Protein AF-A0A9P5NQU0-F1 (afdb_monomer_lite)

pLDDT: mean 80.94, std 11.27, range [48.06, 94.69]

Secondary structure (DSSP, 8-state):
----TTTSPPPPS---TTT-GGGTGGG-----------------PPP----HHHHHHHHHHHHHHHHHHHHHS-HHHHHHHGGGGTS-HHHHHHHHHHHHTT--SSHHHHHHHHT--HHHHHHHHHHHHHHH-

Sequence (133 aa):
PTGCSRCIPRVSPVCCDLCHPEFFDKYQVTPSTITGGTVLKKLNIKPFDMDTTHIGLKKALHAWCHDQAVLKYTQSIVRIYGGKLVLPDEIVDHLISCTHAHKLDTVLHLLKEMDLSADWVNELGESVLAVIH

Structure (mmCIF, N/CA/C/O backbone):
data_AF-A0A9P5NQU0-F1
#
_entry.id   AF-A0A9P5NQU0-F1
#
loop_
_atom_site.group_PDB
_atom_site.id
_atom_site.type_symbol
_atom_site.label_atom_id
_atom_site.label_alt_id
_atom_site.label_comp_id
_atom_site.label_asym_id
_atom_site.label_entity_id
_atom_site.label_seq_id
_atom_site.pdbx_PDB_ins_code
_atom_site.Cartn_x
_atom_site.Cartn_y
_atom_site.Cartn_z
_atom_site.occupancy
_atom_site.B_iso_or_equiv
_atom_site.auth_seq_id
_atom_site.auth_comp_id
_atom_site.auth_asym_id
_atom_site.auth_atom_id
_atom_site.pdbx_PDB_model_num
ATOM 1 N N . PRO A 1 1 ? -40.692 17.996 21.614 1.00 55.31 1 PRO A N 1
ATOM 2 C CA . PRO A 1 1 ? -41.005 16.715 20.939 1.00 55.31 1 PRO A CA 1
ATOM 3 C C . PRO A 1 1 ? -39.926 15.659 21.225 1.00 55.31 1 PRO A C 1
ATOM 5 O O . PRO A 1 1 ? -38.797 15.779 20.761 1.00 55.31 1 PRO A O 1
ATOM 8 N N . THR A 1 2 ? -40.262 14.663 22.040 1.00 65.50 2 THR A N 1
ATOM 9 C CA . THR A 1 2 ? -39.378 13.549 22.405 1.00 65.50 2 THR A CA 1
ATOM 10 C C . THR A 1 2 ? -39.344 12.564 21.232 1.00 65.50 2 THR A C 1
ATOM 12 O O . THR A 1 2 ? -40.337 11.895 20.957 1.00 65.50 2 THR A O 1
ATOM 15 N N . GLY A 1 3 ? -38.257 12.561 20.455 1.00 77.94 3 GLY A N 1
ATOM 16 C CA . GLY A 1 3 ? -38.117 11.711 19.265 1.00 77.94 3 GLY A CA 1
ATOM 17 C C . GLY A 1 3 ? -38.162 10.210 19.589 1.00 77.94 3 GLY A C 1
ATOM 18 O O . GLY A 1 3 ? -37.937 9.807 20.728 1.00 77.94 3 GLY A O 1
ATOM 19 N N . CYS A 1 4 ? -38.442 9.365 18.589 1.00 88.38 4 CYS A N 1
ATOM 20 C CA . CYS A 1 4 ? -38.379 7.906 18.748 1.00 88.38 4 CYS A CA 1
ATOM 21 C C . CYS A 1 4 ? -36.931 7.422 18.958 1.00 88.38 4 CYS A C 1
ATOM 23 O O . CYS A 1 4 ? -35.983 8.184 18.776 1.00 88.38 4 CYS A O 1
ATOM 25 N N . SER A 1 5 ? -36.730 6.134 19.250 1.00 82.38 5 SER A N 1
ATOM 26 C CA . SER A 1 5 ? -35.396 5.538 19.461 1.00 82.38 5 SER A CA 1
ATOM 27 C C . SER A 1 5 ? -34.391 5.772 18.319 1.00 82.38 5 SER A C 1
ATOM 29 O O . SER A 1 5 ? -33.183 5.714 18.548 1.00 82.38 5 SER A O 1
ATOM 31 N N . ARG A 1 6 ? -34.865 6.061 17.097 1.00 80.75 6 ARG A N 1
ATOM 32 C CA . ARG A 1 6 ? -34.019 6.416 15.942 1.00 80.75 6 ARG A CA 1
ATOM 33 C C . ARG A 1 6 ? -33.714 7.911 15.839 1.00 80.75 6 ARG A C 1
ATOM 35 O O . ARG A 1 6 ? -32.665 8.260 15.317 1.00 80.75 6 ARG A O 1
ATOM 42 N N . CYS A 1 7 ? -34.616 8.771 16.306 1.00 86.88 7 CYS A N 1
ATOM 43 C CA . CYS A 1 7 ? -34.563 10.218 16.074 1.00 86.88 7 CYS A CA 1
ATOM 44 C C . CYS A 1 7 ? -34.304 11.029 17.351 1.00 86.88 7 CYS A C 1
ATOM 46 O O . CYS A 1 7 ? -34.248 12.255 17.289 1.00 86.88 7 CYS A O 1
ATOM 48 N N . ILE A 1 8 ? -34.194 10.376 18.511 1.00 89.06 8 ILE A N 1
ATOM 49 C CA . ILE A 1 8 ? -33.866 11.054 19.761 1.00 89.06 8 ILE A CA 1
ATOM 50 C C . ILE A 1 8 ? -32.396 11.503 19.727 1.00 89.06 8 ILE A C 1
ATOM 52 O O . ILE A 1 8 ? -31.520 10.687 19.416 1.00 89.06 8 ILE A O 1
ATOM 56 N N . PRO A 1 9 ? -32.098 12.783 20.020 1.00 83.75 9 PRO A N 1
ATOM 57 C CA . PRO A 1 9 ? -30.724 13.245 20.128 1.00 83.75 9 PRO A CA 1
ATOM 58 C C . PRO A 1 9 ? -29.990 12.416 21.178 1.00 83.75 9 PRO A C 1
ATOM 60 O O . PRO A 1 9 ? -30.413 12.338 22.333 1.00 83.75 9 PRO A O 1
ATOM 63 N N . ARG A 1 10 ? -28.900 11.767 20.770 1.00 83.88 10 ARG A N 1
ATOM 64 C CA . ARG A 1 10 ? -28.032 11.065 21.711 1.00 83.88 10 ARG A CA 1
ATOM 65 C C . ARG A 1 10 ? -27.164 12.104 22.395 1.00 83.88 10 ARG A C 1
ATOM 67 O O . ARG A 1 10 ? -26.483 12.876 21.725 1.00 83.88 10 ARG A O 1
ATOM 74 N N . VAL A 1 11 ? -27.199 12.119 23.720 1.00 81.81 11 VAL A N 1
ATOM 75 C CA . VAL A 1 11 ? -26.262 12.921 24.503 1.00 81.81 11 VAL A CA 1
ATOM 76 C C . VAL A 1 11 ? -24.875 12.328 24.293 1.00 81.81 11 VAL A C 1
ATOM 78 O O . VAL A 1 11 ? -24.680 11.128 24.498 1.00 81.81 11 VAL A O 1
ATOM 81 N N . SER A 1 12 ? -23.935 13.148 23.826 1.00 81.56 12 SER A N 1
ATOM 82 C CA . SER A 1 12 ? -22.540 12.729 23.750 1.00 81.56 12 SER A CA 1
ATOM 83 C C . SER A 1 12 ? -22.048 12.438 25.171 1.00 81.56 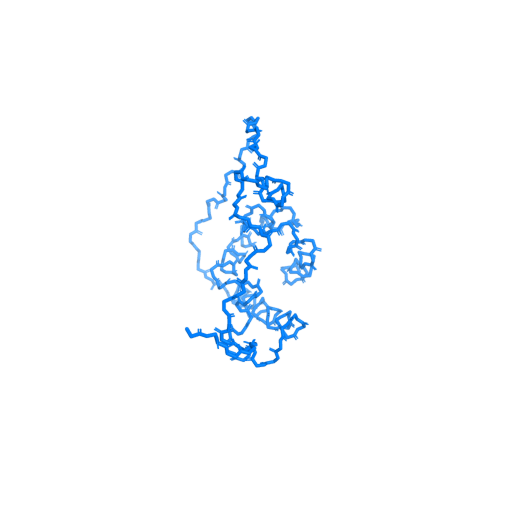12 SER A C 1
ATOM 85 O O . SER A 1 12 ? -22.260 13.274 26.051 1.00 81.56 12 SER A O 1
ATOM 87 N N . PRO A 1 13 ? -21.389 11.294 25.418 1.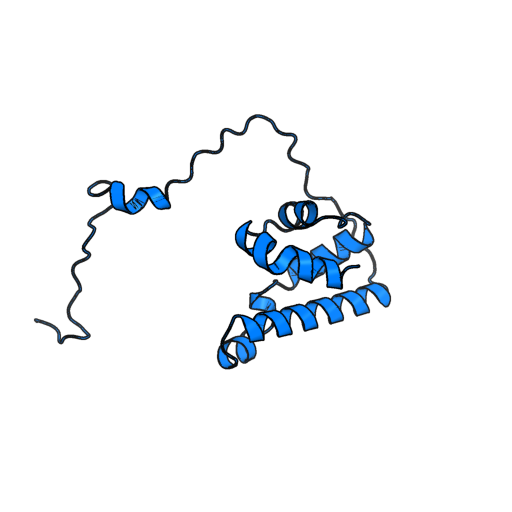00 83.38 13 PRO A N 1
ATOM 88 C CA . PRO A 1 13 ? -20.772 11.023 26.713 1.00 83.38 13 PRO A CA 1
ATOM 89 C C . PRO A 1 13 ? -19.568 11.938 26.989 1.00 83.38 13 PRO A C 1
ATOM 91 O O . PRO A 1 13 ? -19.087 11.978 28.114 1.00 83.38 13 PRO A O 1
ATOM 94 N N . VAL A 1 14 ? -19.084 12.664 25.974 1.00 87.88 14 VAL A N 1
ATOM 95 C CA . VAL A 1 14 ? -17.920 13.553 26.042 1.00 87.88 14 VAL A CA 1
ATOM 96 C C . VAL A 1 14 ? -18.321 14.947 25.557 1.00 87.88 14 VAL A C 1
ATOM 98 O O . VAL A 1 14 ? -18.891 15.088 24.474 1.00 87.88 14 VAL A O 1
ATOM 101 N N . CYS A 1 15 ? -18.036 15.974 26.360 1.00 85.44 15 CYS A N 1
ATOM 102 C CA . CYS A 1 15 ? -18.365 17.369 26.052 1.00 85.44 15 CYS A CA 1
ATOM 103 C C . CYS A 1 15 ? -17.404 17.980 25.014 1.00 85.44 15 CYS A C 1
ATOM 105 O O . CYS A 1 15 ? -17.818 18.3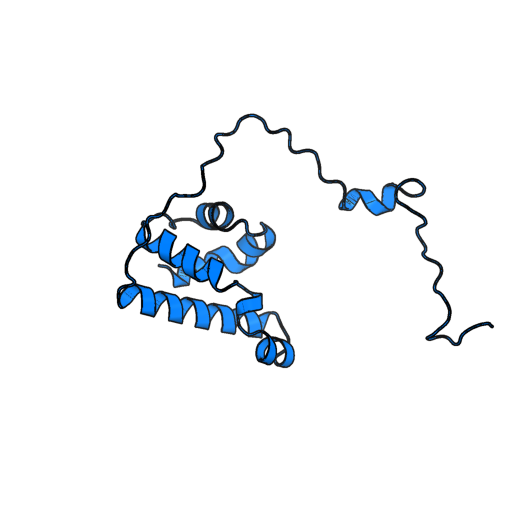07 23.905 1.00 85.44 15 CYS A O 1
ATOM 107 N N . CYS A 1 16 ? -16.123 18.104 25.362 1.00 87.00 16 CYS A N 1
ATOM 108 C CA . CYS A 1 16 ? -15.037 18.563 24.495 1.00 87.00 16 CYS A CA 1
ATOM 109 C C . CYS A 1 16 ? -13.684 18.149 25.093 1.00 87.00 16 CYS A C 1
ATOM 111 O O . CYS A 1 16 ? -13.621 17.646 26.216 1.00 87.00 16 CYS A O 1
ATOM 113 N N . ASP A 1 17 ? -12.614 18.389 24.346 1.00 85.38 17 ASP A N 1
ATOM 114 C CA . ASP A 1 17 ? -11.220 18.179 24.749 1.00 85.38 17 ASP A CA 1
ATOM 115 C C . ASP A 1 17 ? -10.786 19.045 25.940 1.00 85.38 17 ASP A C 1
ATOM 117 O O . ASP A 1 17 ? -9.934 18.632 26.717 1.00 85.38 17 ASP A O 1
ATOM 121 N N . LEU A 1 18 ? -11.414 20.206 26.140 1.00 87.69 18 LEU A N 1
ATOM 122 C CA . LEU A 1 18 ? -11.150 21.061 27.299 1.00 87.69 18 LEU A CA 1
ATOM 123 C C . LEU A 1 18 ? -11.726 20.490 28.605 1.00 87.69 18 LEU A C 1
ATOM 125 O O . LEU A 1 18 ? -11.117 20.624 29.663 1.00 87.69 18 LEU A O 1
ATOM 129 N N . CYS A 1 19 ? -12.914 19.882 28.546 1.00 86.81 19 CYS A N 1
ATOM 130 C CA . CYS A 1 19 ? -13.590 19.337 29.727 1.00 86.81 19 CYS A CA 1
ATOM 131 C C . CYS A 1 19 ? -13.167 17.900 30.049 1.00 86.81 19 CYS A C 1
ATOM 133 O O . CYS A 1 19 ? -13.259 17.494 31.204 1.00 86.81 19 CYS A O 1
ATOM 135 N N . HIS A 1 20 ? -12.754 17.144 29.031 1.00 88.94 20 HIS A N 1
ATOM 136 C CA . HIS A 1 20 ? -12.456 15.715 29.107 1.00 88.94 20 HIS A CA 1
ATOM 137 C C . HIS A 1 20 ? -11.198 15.360 28.296 1.00 88.94 20 HIS A C 1
ATOM 139 O O . HIS A 1 20 ? -11.283 14.563 27.354 1.00 88.94 20 HIS A O 1
ATOM 145 N N . PRO A 1 21 ? -10.038 15.970 28.605 1.00 86.62 21 PRO A N 1
ATOM 146 C CA . PRO A 1 21 ? -8.808 15.791 27.832 1.00 86.62 21 PRO A CA 1
ATOM 147 C C . PRO A 1 21 ? -8.374 14.322 27.714 1.00 86.62 21 PRO A C 1
ATOM 149 O O . PRO A 1 21 ? -7.878 13.914 26.665 1.00 86.62 21 PRO A O 1
ATOM 152 N N . GLU A 1 22 ? -8.663 13.495 28.720 1.00 87.38 22 GLU A N 1
ATOM 153 C CA . GLU A 1 22 ? -8.322 12.069 28.769 1.00 87.38 22 GLU A CA 1
ATOM 154 C C . GLU A 1 22 ? -8.925 11.247 27.614 1.00 87.38 22 GLU A C 1
ATOM 156 O O . GLU A 1 22 ? -8.367 10.234 27.192 1.00 87.38 22 GLU A O 1
ATOM 161 N N . PHE A 1 23 ? -10.053 11.685 27.045 1.00 86.31 23 PHE A N 1
ATOM 162 C CA . PHE A 1 23 ? -10.677 11.006 25.904 1.00 86.31 23 PHE A CA 1
ATOM 163 C C . PHE A 1 23 ? -10.014 11.352 24.561 1.00 86.31 23 PHE A C 1
ATOM 165 O O . PHE A 1 23 ? -10.291 10.691 23.551 1.00 86.31 23 PHE A O 1
ATOM 172 N N . PHE A 1 24 ? -9.141 12.366 24.540 1.00 85.75 24 PHE A N 1
ATOM 173 C CA . PHE A 1 24 ? -8.498 12.895 23.338 1.00 85.75 24 PHE A CA 1
ATOM 174 C C . PHE A 1 24 ? -6.987 12.647 23.280 1.00 85.75 24 PHE A C 1
ATOM 176 O O . PHE A 1 24 ? -6.386 12.932 22.247 1.00 85.75 24 PHE A O 1
ATOM 183 N N . ASP A 1 25 ? -6.385 12.040 24.307 1.00 83.06 25 ASP A N 1
ATOM 184 C CA . ASP A 1 25 ? -4.945 11.730 24.349 1.00 83.06 25 ASP A CA 1
ATOM 185 C C . ASP A 1 25 ? -4.466 10.931 23.128 1.00 83.06 25 ASP A C 1
ATOM 187 O O . ASP A 1 25 ? -3.404 11.198 22.576 1.00 83.06 25 ASP A O 1
ATOM 191 N N . LYS A 1 26 ? -5.290 10.011 22.616 1.00 79.75 26 LYS A N 1
ATOM 192 C CA . LYS A 1 26 ? -4.981 9.231 21.402 1.00 79.75 26 LYS A CA 1
ATOM 193 C C . LYS A 1 26 ? -4.895 10.058 20.112 1.00 79.75 26 LYS A C 1
ATOM 195 O O . LYS A 1 26 ? -4.425 9.552 19.100 1.00 79.75 26 LYS A O 1
ATOM 200 N N . TYR A 1 27 ? -5.400 11.289 20.129 1.00 77.06 27 TYR A N 1
ATOM 201 C CA . TYR A 1 27 ? -5.333 12.228 19.009 1.00 77.06 27 TYR A CA 1
ATOM 202 C C . TYR A 1 27 ? -4.277 13.313 19.227 1.00 77.06 27 TYR A C 1
ATOM 204 O O . TYR A 1 27 ? -4.081 14.148 18.343 1.00 77.06 27 TYR A O 1
ATOM 212 N N . GLN A 1 28 ? -3.599 13.322 20.381 1.00 77.25 28 GLN A N 1
ATOM 213 C CA . GLN A 1 28 ? -2.476 14.219 20.590 1.00 77.25 28 GLN A CA 1
ATOM 214 C C . GLN A 1 28 ? -1.328 13.776 19.692 1.00 77.25 28 GLN A C 1
ATOM 216 O O . GLN A 1 28 ? -0.705 12.732 19.884 1.00 77.25 28 GLN A O 1
ATOM 221 N N . VAL A 1 29 ? -1.046 14.596 18.687 1.00 71.94 29 VAL A N 1
ATOM 222 C CA . VAL A 1 29 ? 0.166 14.459 17.895 1.00 71.94 29 VAL A CA 1
ATOM 223 C C . VAL A 1 29 ? 1.296 14.969 18.773 1.00 71.94 29 VAL A C 1
ATOM 225 O O . VAL A 1 29 ? 1.348 16.160 19.086 1.00 71.94 29 VAL A O 1
ATOM 228 N N . THR A 1 30 ? 2.198 14.083 19.195 1.00 70.06 30 THR A N 1
ATOM 229 C CA . THR A 1 30 ? 3.454 14.527 19.793 1.00 70.06 30 THR A CA 1
ATOM 230 C C . THR A 1 30 ? 4.123 15.456 18.786 1.00 70.06 30 THR A C 1
ATOM 232 O O . THR A 1 30 ? 4.346 15.040 17.642 1.00 70.06 30 THR A O 1
ATOM 235 N N . PRO A 1 31 ? 4.421 16.720 19.148 1.00 62.47 31 PRO A N 1
ATOM 236 C CA . PRO A 1 31 ? 5.189 17.579 18.271 1.00 62.47 31 PRO A CA 1
ATOM 237 C C . PRO A 1 31 ? 6.502 16.852 18.035 1.00 62.47 31 PRO A C 1
ATOM 239 O O . PRO A 1 31 ? 7.299 16.665 18.955 1.00 62.47 31 PRO A O 1
ATOM 242 N N . SER A 1 32 ? 6.678 16.348 16.815 1.00 58.91 32 SER A N 1
ATOM 243 C CA . SER A 1 32 ? 7.917 15.703 16.431 1.00 58.91 32 SER A CA 1
A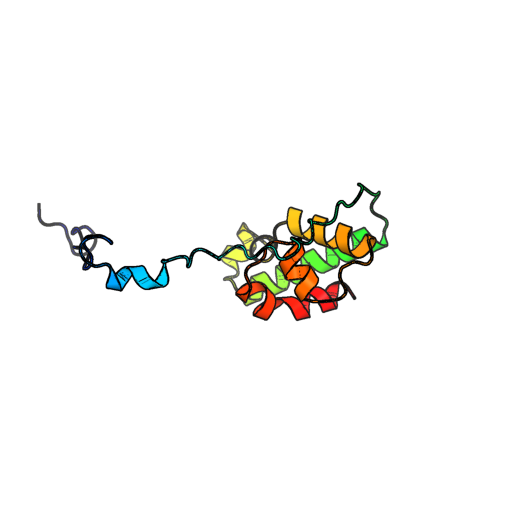TOM 244 C C . SER A 1 32 ? 8.975 16.777 16.577 1.00 58.91 32 SER A C 1
ATOM 246 O O . SER A 1 32 ? 8.979 17.744 15.816 1.00 58.91 32 SER A O 1
ATOM 248 N N . THR A 1 33 ? 9.822 16.666 17.598 1.00 51.72 33 THR A N 1
ATOM 249 C CA . THR A 1 33 ? 11.022 17.481 17.699 1.00 51.72 33 THR A CA 1
ATOM 250 C C . THR A 1 33 ? 11.793 17.181 16.427 1.00 51.72 33 THR A C 1
ATOM 252 O O . THR A 1 33 ? 12.412 16.121 16.317 1.00 51.72 33 THR A O 1
ATOM 255 N N . ILE A 1 34 ? 11.692 18.066 15.431 1.00 54.94 34 ILE A N 1
ATOM 256 C CA . ILE A 1 34 ? 12.483 18.001 14.206 1.00 54.94 34 ILE A CA 1
ATOM 257 C C . ILE A 1 34 ? 13.917 18.314 14.637 1.00 54.94 34 ILE A C 1
ATOM 259 O O . ILE A 1 34 ? 14.437 19.410 14.463 1.00 54.94 34 ILE A O 1
ATOM 263 N N . THR A 1 35 ? 14.556 17.346 15.290 1.00 50.16 35 THR A N 1
ATOM 264 C CA . THR A 1 35 ? 16.004 17.231 15.276 1.00 50.16 35 THR A CA 1
ATOM 265 C C . THR A 1 35 ? 16.356 17.093 13.805 1.00 50.16 35 THR A C 1
ATOM 267 O O . THR A 1 35 ? 15.691 16.342 13.095 1.00 50.16 35 THR A O 1
ATOM 270 N N . GLY A 1 36 ? 17.293 17.910 13.324 1.00 48.47 36 GLY A N 1
ATOM 271 C CA . GLY A 1 36 ? 17.650 18.061 11.913 1.00 48.47 36 GLY A CA 1
ATOM 272 C C . GLY A 1 36 ? 18.223 16.792 11.277 1.00 48.47 36 GLY A C 1
ATOM 273 O O . GLY A 1 36 ? 19.357 16.787 10.810 1.00 48.47 36 GLY A O 1
ATOM 274 N N . GLY A 1 37 ? 17.439 15.718 11.243 1.00 48.06 37 GLY A N 1
ATOM 275 C CA . GLY A 1 37 ? 17.634 14.590 10.368 1.00 48.06 37 GLY A CA 1
ATOM 276 C C . GLY A 1 37 ? 17.552 15.120 8.953 1.00 48.06 37 GLY A C 1
ATOM 277 O O . GLY A 1 37 ? 16.640 15.869 8.602 1.00 48.06 37 GLY A O 1
ATOM 278 N N . THR A 1 38 ? 18.550 14.774 8.155 1.00 50.03 38 THR A N 1
ATOM 279 C CA . THR A 1 38 ? 18.587 15.060 6.731 1.00 50.03 38 THR A CA 1
ATOM 280 C C . THR A 1 38 ? 17.284 14.528 6.144 1.00 50.03 38 THR A C 1
ATOM 282 O O . THR A 1 38 ? 17.126 13.319 5.968 1.00 50.03 38 THR A O 1
ATOM 285 N N . VAL A 1 39 ? 16.309 15.413 5.914 1.00 49.22 39 VAL A N 1
ATOM 286 C CA . VAL A 1 39 ? 15.093 15.070 5.185 1.00 49.22 39 VAL A CA 1
ATOM 287 C C . VAL A 1 39 ? 15.609 14.579 3.847 1.00 49.22 39 VAL A C 1
ATOM 289 O O . VAL A 1 39 ? 16.123 15.369 3.051 1.00 49.22 39 VAL A O 1
ATOM 292 N N . LEU A 1 40 ? 15.600 13.261 3.639 1.00 51.44 40 LEU A N 1
ATOM 293 C CA . LEU A 1 40 ? 15.944 12.718 2.330 1.00 51.44 40 LEU A CA 1
ATOM 294 C C . LEU A 1 40 ? 14.826 13.254 1.444 1.00 51.44 40 LEU A C 1
ATOM 296 O O . LEU A 1 40 ? 13.665 12.883 1.595 1.00 51.44 40 LEU A O 1
ATOM 300 N N . LYS A 1 41 ? 15.221 14.217 0.621 1.00 59.06 41 LYS A N 1
ATOM 301 C CA . LYS A 1 41 ? 14.359 14.891 -0.324 1.00 59.06 41 LYS A CA 1
ATOM 302 C C . LYS A 1 41 ? 13.728 13.814 -1.192 1.00 59.06 41 LYS A C 1
ATOM 304 O O . LYS A 1 41 ? 14.463 12.968 -1.708 1.00 59.06 41 LYS A O 1
ATOM 309 N N . LYS A 1 42 ? 12.403 13.889 -1.341 1.00 60.81 42 LYS A N 1
ATOM 310 C CA . LYS A 1 42 ? 11.648 13.110 -2.323 1.00 60.81 42 LYS A CA 1
ATOM 311 C C . LYS A 1 42 ? 12.414 13.119 -3.639 1.00 60.81 42 LYS A C 1
ATOM 313 O O . LYS A 1 42 ? 12.936 14.167 -4.047 1.00 60.81 42 LYS A O 1
ATOM 318 N N . LEU A 1 43 ? 12.561 11.953 -4.246 1.00 63.41 43 LEU A N 1
ATOM 319 C CA . LEU A 1 43 ? 13.438 11.812 -5.394 1.00 63.41 43 LEU A CA 1
ATOM 320 C C . LEU A 1 43 ? 12.899 12.657 -6.549 1.00 63.41 43 LEU A C 1
ATOM 322 O O . LEU A 1 43 ? 11.761 12.507 -6.980 1.00 63.41 43 LEU A O 1
ATOM 326 N N . ASN A 1 44 ? 13.727 13.566 -7.065 1.00 67.06 44 ASN A N 1
ATOM 327 C CA . ASN A 1 44 ? 13.394 14.291 -8.285 1.00 67.06 44 ASN A CA 1
ATOM 328 C C . ASN A 1 44 ? 13.601 13.342 -9.472 1.00 67.06 44 ASN A C 1
ATOM 330 O O . ASN A 1 44 ? 14.732 13.149 -9.931 1.00 67.06 44 ASN A O 1
ATOM 334 N N . ILE A 1 45 ? 12.522 12.691 -9.901 1.00 68.38 45 ILE A N 1
ATOM 335 C CA . ILE A 1 45 ? 12.531 11.762 -11.028 1.00 68.38 45 ILE A CA 1
ATOM 336 C C . ILE A 1 45 ? 12.110 12.539 -12.272 1.00 68.38 45 ILE A C 1
ATOM 338 O O . ILE A 1 45 ? 11.050 13.161 -12.307 1.00 68.38 45 ILE A O 1
ATOM 342 N N . LYS A 1 46 ? 12.972 12.533 -13.293 1.00 72.19 46 LYS A N 1
ATOM 343 C CA . LYS A 1 46 ? 12.654 13.151 -14.582 1.00 72.19 46 LYS A CA 1
ATOM 344 C C . LYS A 1 46 ? 11.529 12.363 -15.262 1.00 72.19 46 LYS A C 1
ATOM 346 O O . LYS A 1 46 ? 11.545 11.134 -15.176 1.00 72.19 46 LYS A O 1
ATOM 351 N N . PRO A 1 47 ? 10.605 13.039 -15.965 1.00 70.69 47 PRO A N 1
ATOM 352 C CA . PRO A 1 47 ? 9.640 12.349 -16.809 1.00 70.69 47 PRO A CA 1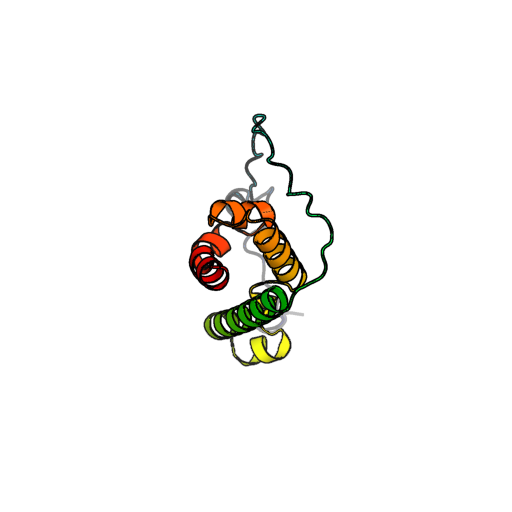
ATOM 353 C C . PRO A 1 47 ? 10.392 11.485 -17.826 1.00 70.69 47 PRO A C 1
ATOM 355 O O . PRO A 1 47 ? 11.392 11.923 -18.401 1.00 70.69 47 PRO A O 1
ATOM 358 N N . PHE A 1 48 ? 9.931 10.252 -18.000 1.00 77.44 48 PHE A N 1
ATOM 359 C CA . PHE A 1 48 ? 10.499 9.276 -18.920 1.00 77.44 48 PHE A CA 1
ATOM 360 C C . PHE A 1 48 ? 9.360 8.622 -19.712 1.00 77.44 48 PHE A C 1
ATOM 362 O O . PHE A 1 48 ? 8.225 8.562 -19.233 1.00 77.44 48 PHE A O 1
ATOM 369 N N . ASP A 1 49 ? 9.657 8.146 -20.919 1.00 77.00 49 ASP A N 1
ATOM 370 C CA . ASP A 1 49 ? 8.677 7.442 -21.741 1.00 77.00 49 ASP A CA 1
ATOM 371 C C . ASP A 1 49 ? 8.530 5.992 -21.271 1.00 77.00 49 ASP A C 1
ATOM 373 O O . ASP A 1 49 ? 9.510 5.255 -21.152 1.00 77.00 49 ASP A O 1
ATOM 377 N N . MET A 1 50 ? 7.294 5.571 -20.994 1.00 78.62 50 MET A N 1
ATOM 378 C CA . MET A 1 50 ? 7.017 4.213 -20.528 1.00 78.62 50 MET A CA 1
ATOM 379 C C . MET A 1 50 ? 7.318 3.177 -21.617 1.00 78.62 50 MET A C 1
ATOM 381 O O . MET A 1 50 ? 6.604 3.084 -22.614 1.00 78.62 50 MET A O 1
ATOM 385 N N . ASP A 1 51 ? 8.327 2.343 -21.374 1.00 84.44 51 ASP A N 1
ATOM 386 C CA . ASP A 1 51 ? 8.572 1.125 -22.144 1.00 84.44 51 ASP A CA 1
ATOM 387 C C . ASP A 1 51 ? 7.528 0.028 -21.830 1.00 84.44 51 ASP A C 1
ATOM 389 O O . ASP A 1 51 ? 6.805 0.051 -20.829 1.00 84.44 51 ASP A O 1
ATOM 393 N N . THR A 1 52 ? 7.463 -0.973 -22.700 1.00 83.62 52 THR A N 1
ATOM 394 C CA . THR A 1 52 ? 6.644 -2.184 -22.603 1.00 83.62 52 THR A CA 1
ATOM 395 C C . THR A 1 52 ? 6.780 -2.918 -21.264 1.00 83.62 52 THR A C 1
ATOM 397 O O . THR A 1 52 ? 5.775 -3.386 -20.725 1.00 83.62 52 THR A O 1
ATOM 400 N N . THR A 1 53 ? 7.978 -2.958 -20.678 1.00 85.25 53 THR A N 1
ATOM 401 C CA . THR A 1 53 ? 8.249 -3.481 -19.325 1.00 85.25 53 THR A CA 1
ATOM 402 C C . THR A 1 53 ? 7.521 -2.685 -18.246 1.00 85.25 53 THR A C 1
ATOM 404 O O . THR A 1 53 ? 6.880 -3.269 -17.374 1.00 85.25 53 THR A O 1
ATOM 407 N N . HIS A 1 54 ? 7.535 -1.355 -18.327 1.00 87.50 54 HIS A N 1
ATOM 408 C CA . HIS A 1 54 ? 6.841 -0.485 -17.376 1.00 87.50 54 HIS A CA 1
ATOM 409 C C . HIS A 1 54 ? 5.321 -0.571 -17.509 1.00 87.50 54 HIS A C 1
ATOM 411 O O . HIS A 1 54 ? 4.607 -0.544 -16.507 1.00 87.50 54 HIS A O 1
ATOM 417 N N . ILE A 1 55 ? 4.812 -0.745 -18.730 1.00 88.56 55 ILE A N 1
ATOM 418 C CA . ILE A 1 55 ? 3.388 -1.016 -18.969 1.00 88.56 55 ILE A CA 1
ATOM 419 C C . ILE A 1 55 ? 2.990 -2.370 -18.361 1.00 88.56 55 ILE A C 1
ATOM 421 O O . ILE A 1 55 ? 1.915 -2.486 -17.767 1.00 88.56 55 ILE A O 1
ATOM 425 N N . GLY A 1 56 ? 3.849 -3.387 -18.484 1.00 90.62 56 GLY A N 1
ATOM 426 C CA . GLY A 1 56 ? 3.671 -4.691 -17.842 1.00 90.62 56 GLY A CA 1
ATOM 427 C C . GLY A 1 56 ? 3.605 -4.577 -16.319 1.00 90.62 56 GLY A C 1
ATOM 428 O O . GLY A 1 56 ? 2.640 -5.044 -15.713 1.00 90.62 56 GLY A O 1
ATOM 429 N N . LEU A 1 57 ? 4.565 -3.868 -15.719 1.00 90.06 57 LEU A N 1
ATOM 430 C CA . LEU A 1 57 ? 4.604 -3.604 -14.281 1.00 90.06 57 LEU A CA 1
ATOM 431 C C . LEU A 1 57 ? 3.359 -2.844 -13.804 1.00 90.06 57 LEU A C 1
ATOM 433 O O . LEU A 1 57 ? 2.739 -3.233 -12.818 1.00 90.06 57 LEU A O 1
ATOM 437 N N . LYS A 1 58 ? 2.925 -1.812 -14.541 1.00 91.62 58 LYS A N 1
ATOM 438 C CA . LYS A 1 58 ? 1.694 -1.070 -14.230 1.00 91.62 58 LYS A CA 1
ATOM 439 C C . LYS A 1 58 ? 0.479 -1.992 -14.169 1.00 91.62 58 LYS A C 1
ATOM 441 O O . LYS A 1 58 ? -0.313 -1.917 -13.233 1.00 91.62 58 LYS A O 1
ATOM 446 N N . LYS A 1 59 ? 0.332 -2.892 -15.147 1.00 92.12 59 LYS A N 1
ATOM 447 C CA . LYS A 1 59 ? -0.763 -3.874 -15.163 1.00 92.12 59 LYS A CA 1
ATOM 448 C C . LYS A 1 59 ? -0.684 -4.837 -13.980 1.00 92.12 59 LYS A C 1
ATOM 450 O O . LYS A 1 59 ? -1.714 -5.092 -13.363 1.00 92.12 59 LYS A O 1
ATOM 455 N N . ALA A 1 60 ? 0.509 -5.335 -13.657 1.00 92.56 60 ALA A N 1
ATOM 456 C CA . ALA A 1 60 ? 0.719 -6.222 -12.516 1.00 92.56 60 ALA A CA 1
ATOM 457 C C . ALA A 1 60 ? 0.351 -5.536 -11.190 1.00 92.56 60 ALA A C 1
ATOM 459 O O . ALA A 1 60 ? -0.376 -6.111 -10.386 1.00 92.56 60 ALA A O 1
ATOM 460 N N . LEU A 1 61 ? 0.748 -4.273 -11.007 1.00 92.81 61 LEU A N 1
ATOM 461 C CA . LEU A 1 61 ? 0.394 -3.479 -9.830 1.00 92.81 61 LEU A CA 1
ATOM 462 C C . LEU A 1 61 ? -1.111 -3.233 -9.724 1.00 92.81 61 LEU A C 1
ATOM 464 O O . LEU A 1 61 ? -1.670 -3.364 -8.639 1.00 92.81 61 LEU A O 1
ATOM 468 N N . HIS A 1 62 ? -1.794 -2.922 -10.828 1.00 93.44 62 HIS A N 1
ATOM 469 C CA . HIS A 1 62 ? -3.250 -2.767 -10.806 1.00 93.44 62 HIS A CA 1
ATOM 470 C C . HIS A 1 62 ? -3.979 -4.081 -10.495 1.00 93.44 62 HIS A C 1
ATOM 472 O O . HIS A 1 62 ? -4.970 -4.054 -9.765 1.00 93.44 62 HIS A O 1
ATOM 478 N N . ALA A 1 63 ? -3.496 -5.215 -11.013 1.00 93.50 63 ALA A N 1
ATOM 479 C CA . ALA A 1 63 ? -4.036 -6.533 -10.683 1.00 93.50 63 ALA A CA 1
ATOM 480 C C . ALA A 1 63 ? -3.832 -6.851 -9.195 1.00 93.50 63 ALA A C 1
ATOM 482 O O . ALA A 1 63 ? -4.796 -7.147 -8.496 1.00 93.50 63 ALA A O 1
ATOM 483 N N . TRP A 1 64 ? -2.619 -6.647 -8.680 1.00 94.69 64 TRP A N 1
ATOM 484 C CA . TRP A 1 64 ? -2.324 -6.807 -7.258 1.00 94.69 64 TRP A CA 1
ATOM 485 C C . TRP A 1 64 ? -3.194 -5.892 -6.381 1.00 94.69 64 TRP A C 1
ATOM 487 O O . TRP A 1 64 ? -3.776 -6.353 -5.403 1.00 94.69 64 TRP A O 1
ATOM 497 N N . CYS A 1 65 ? -3.375 -4.619 -6.754 1.00 93.00 65 CYS A N 1
ATOM 498 C CA . CYS A 1 65 ? -4.257 -3.701 -6.026 1.00 93.00 65 CYS A CA 1
ATOM 499 C C . CYS A 1 65 ? -5.707 -4.196 -6.012 1.00 93.00 65 CYS A C 1
ATOM 501 O O . CYS A 1 65 ? -6.407 -4.029 -5.015 1.00 93.00 65 CYS A O 1
ATOM 503 N N . HIS A 1 66 ? -6.177 -4.781 -7.116 1.00 92.38 66 HIS A N 1
ATOM 504 C CA . HIS A 1 66 ? -7.506 -5.376 -7.183 1.00 92.38 66 HIS A CA 1
ATOM 505 C C . HIS A 1 66 ? -7.627 -6.569 -6.231 1.00 92.38 66 HIS A C 1
ATOM 507 O O . HIS A 1 66 ? -8.566 -6.609 -5.439 1.00 92.38 66 HIS A O 1
ATOM 513 N N . ASP A 1 67 ? -6.657 -7.481 -6.252 1.00 92.88 67 ASP A N 1
ATOM 514 C CA . ASP A 1 67 ? -6.657 -8.673 -5.402 1.00 92.88 67 ASP A CA 1
ATOM 515 C C . ASP A 1 67 ? -6.634 -8.293 -3.915 1.00 92.88 67 ASP A C 1
ATOM 517 O O . ASP A 1 67 ? -7.460 -8.769 -3.134 1.00 92.88 67 ASP A O 1
ATOM 521 N N . GLN A 1 68 ? -5.780 -7.341 -3.526 1.00 92.81 68 GLN A N 1
ATOM 522 C CA . GLN A 1 68 ? -5.745 -6.816 -2.157 1.00 92.81 68 GLN A CA 1
ATOM 523 C C . GLN A 1 68 ? -7.051 -6.111 -1.766 1.00 92.81 68 GLN A C 1
ATOM 525 O O . GLN A 1 68 ? -7.506 -6.222 -0.625 1.00 92.81 68 GLN A O 1
ATOM 530 N N . ALA A 1 69 ? -7.701 -5.415 -2.705 1.00 91.88 69 ALA A N 1
ATOM 531 C CA . ALA A 1 69 ? -8.979 -4.766 -2.438 1.00 91.88 69 ALA A CA 1
ATOM 532 C C . ALA A 1 69 ? -10.091 -5.795 -2.187 1.00 91.88 69 ALA A C 1
ATOM 534 O O . ALA A 1 69 ? -10.908 -5.595 -1.291 1.00 91.88 69 ALA A O 1
ATOM 535 N N . VAL A 1 70 ? -10.112 -6.901 -2.937 1.00 92.50 70 VAL A N 1
ATOM 536 C CA . VAL A 1 70 ? -11.066 -8.007 -2.735 1.00 92.50 70 VAL A CA 1
ATOM 537 C C . VAL A 1 70 ? -10.856 -8.694 -1.386 1.00 92.50 70 VAL A C 1
ATOM 539 O O . VAL A 1 70 ? -11.832 -9.105 -0.763 1.00 92.50 70 VAL A O 1
ATOM 542 N N . LEU A 1 71 ? -9.612 -8.785 -0.908 1.00 90.62 71 LEU A N 1
ATOM 543 C CA . LEU A 1 71 ? -9.305 -9.361 0.404 1.00 90.62 71 LEU A CA 1
ATOM 544 C C . LEU A 1 71 ? -9.733 -8.454 1.568 1.00 90.62 71 LEU A C 1
ATOM 546 O O . LEU A 1 71 ? -10.237 -8.951 2.574 1.00 90.62 71 LEU A O 1
ATOM 550 N N . LYS A 1 72 ? -9.552 -7.132 1.443 1.00 89.06 72 LYS A N 1
ATOM 551 C CA . LYS A 1 72 ? -9.852 -6.166 2.518 1.00 89.06 72 LYS A CA 1
ATOM 552 C C . LYS A 1 72 ? -11.293 -5.670 2.551 1.00 89.06 72 LYS A C 1
ATOM 554 O O . LYS A 1 72 ? -11.795 -5.322 3.620 1.00 89.06 72 LYS A O 1
ATOM 559 N N . TYR A 1 73 ? -11.951 -5.576 1.400 1.00 90.69 73 TYR A N 1
ATOM 560 C CA . TYR A 1 73 ? -13.240 -4.903 1.268 1.00 90.69 73 TYR A CA 1
ATOM 561 C C . TYR A 1 73 ? -14.316 -5.831 0.715 1.00 90.69 73 TYR A C 1
ATOM 563 O O . TYR A 1 73 ? -14.055 -6.850 0.084 1.00 90.69 73 TYR A O 1
ATOM 571 N N . THR A 1 74 ? -15.579 -5.454 0.921 1.00 90.75 74 THR A N 1
ATOM 572 C CA . THR A 1 74 ? -16.694 -6.196 0.327 1.00 90.75 74 THR A CA 1
ATOM 573 C C . THR A 1 74 ? -16.692 -6.046 -1.191 1.00 90.75 74 THR A C 1
ATOM 575 O O . THR A 1 74 ? -16.368 -4.987 -1.734 1.00 90.75 74 THR A O 1
ATOM 578 N N . GLN A 1 75 ? -17.138 -7.085 -1.896 1.00 88.44 75 GLN A N 1
ATOM 579 C CA . GLN A 1 75 ? -17.140 -7.097 -3.359 1.00 88.44 75 GLN A CA 1
ATOM 580 C C . GLN A 1 75 ? -17.937 -5.934 -3.976 1.00 88.44 75 GLN A C 1
ATOM 582 O O . GLN A 1 75 ? -17.570 -5.417 -5.029 1.00 88.44 75 GLN A O 1
ATOM 587 N N . SER A 1 76 ? -18.988 -5.465 -3.296 1.00 90.00 76 SER A N 1
ATOM 588 C CA . SER A 1 76 ? -19.753 -4.280 -3.700 1.00 90.00 76 SER A CA 1
ATOM 589 C C . SER A 1 76 ? -18.909 -3.002 -3.681 1.00 90.00 76 SER A C 1
ATOM 591 O O . SER A 1 76 ? -18.993 -2.206 -4.611 1.00 90.00 76 SER A O 1
ATOM 593 N N . ILE A 1 77 ? -18.074 -2.817 -2.654 1.00 89.62 77 ILE A N 1
ATOM 594 C CA . ILE A 1 77 ? -17.175 -1.662 -2.525 1.00 89.62 77 ILE A CA 1
ATOM 595 C C . ILE A 1 77 ? -16.084 -1.724 -3.601 1.00 89.62 77 ILE A C 1
ATOM 597 O O . ILE A 1 77 ? -15.846 -0.737 -4.298 1.00 89.62 77 ILE A O 1
ATOM 601 N N . VAL A 1 78 ? -15.488 -2.899 -3.814 1.00 91.94 78 VAL A N 1
ATOM 602 C CA . VAL A 1 78 ? -14.459 -3.095 -4.849 1.00 91.94 78 VAL A CA 1
ATOM 603 C C . VAL A 1 78 ? -15.020 -2.878 -6.252 1.00 91.94 78 VAL A C 1
ATOM 605 O O . VAL A 1 78 ? -14.343 -2.317 -7.104 1.00 91.94 78 VAL A O 1
ATOM 608 N N . ARG A 1 79 ? -16.278 -3.243 -6.515 1.00 89.62 79 ARG A N 1
ATOM 609 C CA . ARG A 1 79 ? -16.913 -2.981 -7.815 1.00 89.62 79 ARG A CA 1
ATOM 610 C C . ARG A 1 79 ? -17.071 -1.485 -8.115 1.00 89.62 79 ARG A C 1
ATOM 612 O O . ARG A 1 79 ? -17.073 -1.110 -9.283 1.00 89.62 79 ARG A O 1
ATOM 619 N N . ILE A 1 80 ? -17.227 -0.652 -7.085 1.00 90.06 80 ILE A N 1
ATOM 620 C CA . ILE A 1 80 ? -17.435 0.796 -7.229 1.00 90.06 80 ILE A CA 1
ATOM 621 C C . ILE A 1 80 ? -16.096 1.536 -7.312 1.00 90.06 80 ILE A C 1
ATOM 623 O O . ILE A 1 80 ? -15.922 2.387 -8.180 1.00 90.06 80 ILE A O 1
ATOM 627 N N . TYR A 1 81 ? -15.153 1.213 -6.424 1.00 87.00 81 TYR A N 1
ATOM 628 C CA . TYR A 1 81 ? -13.906 1.973 -6.264 1.00 87.00 81 TYR A CA 1
ATOM 629 C C . TYR A 1 81 ? -12.663 1.256 -6.815 1.00 87.00 81 TYR A C 1
ATOM 631 O O . TYR A 1 81 ? -11.637 1.890 -7.060 1.00 87.00 81 TYR A O 1
ATOM 639 N N . GLY A 1 82 ? -12.746 -0.053 -7.056 1.00 90.38 82 GLY A N 1
ATOM 640 C CA . GLY A 1 82 ? -11.656 -0.864 -7.593 1.00 90.38 82 GLY A CA 1
ATOM 641 C C . GLY A 1 82 ? -10.461 -0.993 -6.647 1.00 90.38 82 GLY A C 1
ATOM 642 O O . GLY A 1 82 ? -10.567 -0.812 -5.435 1.00 90.38 82 GLY A O 1
ATOM 643 N N . GLY A 1 83 ? -9.295 -1.276 -7.235 1.00 86.94 83 GLY A N 1
ATOM 644 C CA . GLY A 1 83 ? -8.015 -1.352 -6.521 1.00 86.94 83 GLY A CA 1
ATOM 645 C C . GLY A 1 83 ? -7.502 -0.007 -5.992 1.00 86.94 83 GLY A C 1
ATOM 646 O O . GLY A 1 83 ? -6.556 0.015 -5.212 1.00 86.94 83 GLY A O 1
ATOM 647 N N . LYS A 1 84 ? -8.151 1.113 -6.348 1.00 88.88 84 LYS A N 1
ATOM 648 C CA . LYS A 1 84 ? -7.765 2.462 -5.893 1.00 88.88 84 LYS A CA 1
ATOM 649 C C . LYS A 1 84 ? -7.907 2.655 -4.383 1.00 88.88 84 LYS A C 1
ATOM 651 O O . LYS A 1 84 ? -7.328 3.580 -3.827 1.00 88.88 84 LYS A O 1
ATOM 656 N N . LEU A 1 85 ? -8.671 1.777 -3.728 1.00 86.69 85 LEU A N 1
ATOM 657 C CA . LEU A 1 85 ? -8.773 1.702 -2.270 1.00 86.69 85 LEU A CA 1
ATOM 658 C C . LEU A 1 85 ? -7.474 1.243 -1.602 1.00 86.69 85 LEU A C 1
ATOM 660 O O . LEU A 1 85 ? -7.271 1.521 -0.425 1.00 86.69 85 LEU A O 1
ATOM 664 N N . VAL A 1 86 ? -6.623 0.524 -2.336 1.00 90.38 86 VAL A N 1
ATOM 665 C CA . VAL A 1 86 ? -5.343 0.010 -1.838 1.00 90.38 86 VAL A CA 1
ATOM 666 C C . VAL A 1 86 ? -4.221 0.98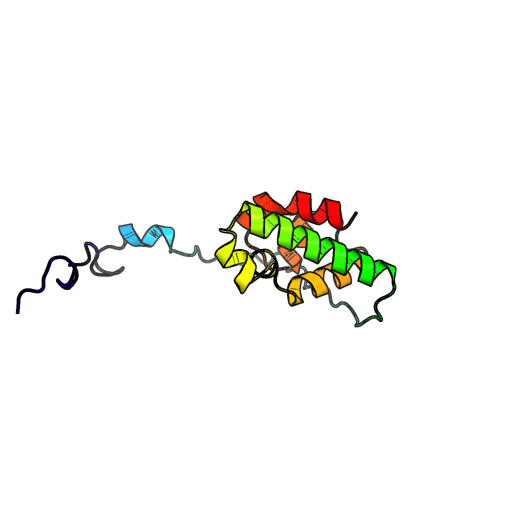5 -2.167 1.00 90.38 86 VAL A C 1
ATOM 668 O O . VAL A 1 86 ? -3.501 1.393 -1.259 1.00 90.38 86 VAL A O 1
ATOM 671 N N . LEU A 1 87 ? -4.100 1.376 -3.442 1.00 89.81 87 LEU A N 1
ATOM 672 C CA . LEU A 1 87 ? -3.175 2.411 -3.909 1.00 89.81 87 LEU A CA 1
ATOM 673 C C . LEU A 1 87 ? -3.845 3.292 -4.974 1.00 89.81 87 LEU A C 1
ATOM 675 O O . LEU A 1 87 ? -4.371 2.762 -5.955 1.00 89.81 87 LEU A O 1
ATOM 679 N N . PRO A 1 88 ? -3.793 4.628 -4.836 1.00 89.50 88 PRO A N 1
ATOM 680 C CA . PRO A 1 88 ? -4.196 5.551 -5.894 1.00 89.50 88 PRO A CA 1
ATOM 681 C C . PRO A 1 88 ? -3.336 5.401 -7.156 1.00 89.50 88 PRO A C 1
ATOM 683 O O . PRO A 1 88 ? -2.147 5.095 -7.070 1.00 89.50 88 PRO A O 1
ATOM 686 N N . ASP A 1 89 ? -3.904 5.708 -8.326 1.00 88.31 89 ASP A N 1
ATOM 687 C CA . ASP A 1 89 ? -3.189 5.613 -9.611 1.00 88.31 89 ASP A CA 1
ATOM 688 C C . ASP A 1 89 ? -1.913 6.477 -9.633 1.00 88.31 89 ASP A C 1
ATOM 690 O O . ASP A 1 89 ? -0.878 6.044 -10.129 1.00 88.31 89 ASP A O 1
ATOM 694 N N . GLU A 1 90 ? -1.957 7.662 -9.018 1.00 86.69 90 GLU A N 1
ATOM 695 C CA . GLU A 1 90 ? -0.811 8.577 -8.888 1.00 86.69 90 GLU A CA 1
ATOM 696 C C . GLU A 1 90 ? 0.363 7.934 -8.141 1.00 86.69 90 GLU A C 1
ATOM 698 O O . GLU A 1 90 ? 1.530 8.144 -8.471 1.00 86.69 90 GLU A O 1
ATOM 703 N N . ILE A 1 91 ? 0.047 7.120 -7.135 1.00 87.19 91 ILE A N 1
ATOM 704 C CA . ILE A 1 91 ? 1.031 6.419 -6.321 1.00 87.19 91 ILE A CA 1
ATOM 705 C C . ILE A 1 91 ? 1.607 5.222 -7.089 1.00 87.19 91 ILE A C 1
ATOM 707 O O . ILE A 1 91 ? 2.807 4.969 -7.003 1.00 87.19 91 ILE A O 1
ATOM 711 N N . VAL A 1 92 ? 0.792 4.533 -7.896 1.00 88.94 92 VAL A N 1
ATOM 712 C CA . VAL A 1 92 ? 1.254 3.480 -8.820 1.00 88.94 92 VAL A CA 1
ATOM 713 C C . VAL A 1 92 ? 2.208 4.057 -9.872 1.00 88.94 92 VAL A C 1
ATOM 715 O O . VAL A 1 92 ? 3.281 3.501 -10.100 1.00 88.94 92 VAL A O 1
ATOM 718 N N . ASP A 1 93 ? 1.870 5.200 -10.467 1.00 87.62 93 ASP A N 1
ATOM 719 C CA . ASP A 1 93 ? 2.726 5.883 -11.446 1.00 87.62 93 ASP A CA 1
ATOM 720 C C . ASP A 1 93 ? 4.041 6.370 -10.820 1.00 87.62 93 ASP A C 1
ATOM 722 O O . ASP A 1 93 ? 5.117 6.259 -11.424 1.00 87.62 93 ASP A O 1
ATOM 726 N N . HIS A 1 94 ? 3.983 6.842 -9.573 1.00 85.81 94 HIS A N 1
ATOM 727 C CA . HIS A 1 94 ? 5.180 7.200 -8.825 1.00 85.81 94 HIS A CA 1
ATOM 728 C C . HIS A 1 94 ? 6.054 5.974 -8.521 1.00 85.81 94 HIS A C 1
ATOM 730 O O . HIS A 1 94 ? 7.271 6.042 -8.683 1.00 85.81 94 HIS A O 1
ATOM 736 N N . LEU A 1 95 ? 5.451 4.835 -8.166 1.00 86.44 95 LEU A N 1
ATOM 737 C CA . LEU A 1 95 ? 6.166 3.584 -7.916 1.00 86.44 95 LEU A CA 1
ATOM 738 C C . LEU A 1 95 ? 6.935 3.128 -9.160 1.00 86.44 95 LEU A C 1
ATOM 740 O O . LEU A 1 95 ? 8.127 2.857 -9.073 1.00 86.44 95 LEU A O 1
ATOM 744 N N . ILE A 1 96 ? 6.295 3.151 -10.331 1.00 86.88 96 ILE A N 1
ATOM 745 C CA . ILE A 1 96 ? 6.940 2.802 -11.606 1.00 86.88 96 ILE A CA 1
ATOM 746 C C . ILE A 1 96 ? 8.114 3.744 -11.895 1.00 86.88 96 ILE A C 1
ATOM 748 O O . ILE A 1 96 ? 9.184 3.298 -12.311 1.00 86.88 96 ILE A O 1
ATOM 752 N N . SER A 1 97 ? 7.937 5.040 -11.634 1.00 84.44 97 SER A N 1
ATOM 753 C CA . SER A 1 97 ? 8.991 6.045 -11.802 1.00 84.44 97 SER A CA 1
ATOM 754 C C . SER A 1 97 ? 10.190 5.772 -10.889 1.00 84.44 97 SER A C 1
ATOM 756 O O . SER A 1 97 ? 11.344 5.876 -11.312 1.00 84.44 97 SER A O 1
ATOM 758 N N . CYS A 1 98 ? 9.933 5.377 -9.644 1.00 81.88 98 CYS A N 1
ATOM 759 C CA . CYS A 1 98 ? 10.962 5.000 -8.683 1.00 81.88 98 CYS A CA 1
ATOM 760 C C . CYS A 1 98 ? 11.650 3.670 -9.045 1.00 81.88 98 CYS A C 1
ATOM 762 O O . CYS A 1 98 ? 12.863 3.544 -8.853 1.00 81.88 98 CYS A O 1
ATOM 764 N N . THR A 1 99 ? 10.914 2.706 -9.609 1.00 84.31 99 THR A N 1
ATOM 765 C CA . THR A 1 99 ? 11.465 1.439 -10.113 1.00 84.31 99 THR A CA 1
ATOM 766 C C . THR A 1 99 ? 12.388 1.686 -11.300 1.00 84.31 99 THR A C 1
ATOM 768 O O . THR A 1 99 ? 13.503 1.177 -11.311 1.00 84.31 99 THR A O 1
ATOM 771 N N . HIS A 1 100 ? 11.983 2.531 -12.255 1.00 82.44 100 HIS A N 1
ATOM 772 C CA . HIS A 1 100 ? 12.832 2.935 -13.381 1.00 82.44 100 HIS A CA 1
ATOM 773 C C . HIS A 1 100 ? 14.132 3.610 -12.910 1.00 82.44 100 HIS A C 1
ATOM 775 O O . HIS A 1 100 ? 15.197 3.407 -13.486 1.00 82.44 100 HIS A O 1
ATOM 781 N N . ALA A 1 101 ? 14.075 4.382 -11.822 1.00 80.00 101 ALA A N 1
ATOM 782 C CA . ALA A 1 101 ? 15.263 4.988 -11.232 1.00 80.00 101 ALA A CA 1
ATOM 783 C C . ALA A 1 101 ? 16.166 3.996 -10.464 1.00 80.00 101 ALA A C 1
ATOM 785 O O . ALA A 1 101 ? 17.222 4.427 -10.000 1.00 80.00 101 ALA A O 1
ATOM 786 N N . HIS A 1 102 ? 15.764 2.724 -10.314 1.00 74.12 102 HIS A N 1
ATOM 787 C CA . HIS A 1 102 ? 16.394 1.709 -9.457 1.00 74.12 102 HIS A CA 1
ATOM 788 C C . HIS A 1 102 ? 16.555 2.167 -7.998 1.00 74.12 102 HIS A C 1
ATOM 790 O O . HIS A 1 102 ? 17.617 2.031 -7.399 1.00 74.12 102 HIS A O 1
ATOM 796 N N . LYS A 1 103 ? 15.510 2.789 -7.430 1.00 70.94 103 LYS A N 1
ATOM 797 C CA . LYS A 1 103 ? 15.542 3.366 -6.068 1.00 70.94 103 LYS A CA 1
ATOM 798 C C . LYS A 1 103 ? 14.563 2.710 -5.087 1.00 70.94 103 LYS A C 1
ATOM 800 O O . LYS A 1 103 ? 14.353 3.238 -3.997 1.00 70.94 103 LYS A O 1
ATOM 805 N N . LEU A 1 104 ? 13.966 1.579 -5.468 1.00 73.31 104 LEU A N 1
ATOM 806 C CA . LEU A 1 104 ? 12.978 0.823 -4.687 1.00 73.31 104 LEU A CA 1
ATOM 807 C C . LEU A 1 104 ? 13.488 -0.585 -4.355 1.00 73.31 104 LEU A C 1
ATOM 809 O O . LEU A 1 104 ? 12.939 -1.587 -4.808 1.00 73.31 104 LEU A O 1
ATOM 813 N N . ASP A 1 105 ? 14.533 -0.651 -3.534 1.00 70.62 105 ASP A N 1
ATOM 814 C CA . ASP A 1 105 ? 15.089 -1.937 -3.086 1.00 70.62 105 ASP A CA 1
ATOM 815 C C . ASP A 1 105 ? 14.509 -2.399 -1.740 1.00 70.62 105 ASP A C 1
ATOM 817 O O . ASP A 1 105 ? 14.546 -3.585 -1.422 1.00 70.62 105 ASP A O 1
ATOM 821 N N . THR A 1 106 ? 13.937 -1.484 -0.945 1.00 73.88 106 THR A N 1
ATOM 822 C CA . THR A 1 106 ? 13.505 -1.785 0.431 1.00 73.88 106 THR A CA 1
ATOM 823 C C . THR A 1 106 ? 12.159 -1.154 0.772 1.00 73.88 106 THR A C 1
ATOM 825 O O . THR A 1 106 ? 11.836 -0.049 0.335 1.00 73.88 106 THR A O 1
ATOM 828 N N . VAL A 1 107 ? 11.423 -1.803 1.677 1.00 73.81 107 VAL A N 1
ATOM 829 C CA . VAL A 1 107 ? 10.146 -1.342 2.254 1.00 73.81 107 VAL A CA 1
ATOM 830 C C . VAL A 1 107 ? 10.260 0.071 2.855 1.00 73.81 107 VAL A C 1
ATOM 832 O O . VAL A 1 107 ? 9.345 0.886 2.746 1.00 73.81 107 VAL A O 1
ATOM 835 N N . LEU A 1 108 ? 11.424 0.405 3.424 1.00 69.38 108 LEU A N 1
ATOM 836 C CA . LEU A 1 108 ? 11.722 1.737 3.964 1.00 69.38 108 LEU A CA 1
ATOM 837 C C . LEU A 1 108 ? 11.763 2.836 2.890 1.00 69.38 108 LEU A C 1
ATOM 839 O O . LEU A 1 108 ? 11.394 3.976 3.174 1.00 69.38 108 LEU A O 1
ATOM 843 N N . HIS A 1 109 ? 12.187 2.515 1.663 1.00 74.25 109 HIS A N 1
ATOM 844 C CA . HIS A 1 109 ? 12.135 3.458 0.541 1.00 74.25 109 HIS A CA 1
ATOM 845 C C . HIS A 1 109 ? 10.689 3.695 0.090 1.00 74.25 109 HIS A C 1
ATOM 847 O O . HIS A 1 109 ? 10.320 4.835 -0.186 1.00 74.25 109 HIS A O 1
ATOM 853 N N . LEU A 1 110 ? 9.857 2.649 0.114 1.00 76.00 110 LEU A N 1
ATOM 854 C CA . LEU A 1 110 ? 8.418 2.720 -0.161 1.00 76.00 110 LEU A CA 1
ATOM 855 C C . LEU A 1 110 ? 7.692 3.664 0.806 1.00 76.00 110 LEU A C 1
ATOM 857 O O . LEU A 1 110 ? 7.039 4.605 0.361 1.00 76.00 110 LEU A O 1
ATOM 861 N N . LEU A 1 111 ? 7.866 3.462 2.119 1.00 73.19 111 LEU A N 1
ATOM 862 C CA . LEU A 1 111 ? 7.271 4.314 3.160 1.00 73.19 111 LEU A CA 1
ATOM 863 C C . LEU A 1 111 ? 7.597 5.795 2.924 1.00 73.19 111 LEU A C 1
ATOM 865 O O . LEU A 1 111 ? 6.738 6.665 3.037 1.00 73.19 111 LEU A O 1
ATOM 869 N N . LYS A 1 112 ? 8.855 6.071 2.577 1.00 74.00 112 LYS A N 1
ATOM 870 C CA . LYS A 1 112 ? 9.383 7.428 2.480 1.00 74.00 112 LYS A CA 1
ATOM 871 C C . LYS A 1 112 ? 8.969 8.163 1.210 1.00 74.00 112 LYS A C 1
ATOM 873 O O . LYS A 1 112 ? 8.661 9.348 1.277 1.00 74.00 112 LYS A O 1
ATOM 878 N N . GLU A 1 113 ? 8.992 7.497 0.058 1.00 73.81 113 GLU A N 1
ATOM 879 C CA . GLU A 1 113 ? 8.664 8.145 -1.220 1.00 73.81 113 GLU A CA 1
ATOM 880 C C . GLU A 1 113 ? 7.156 8.330 -1.413 1.00 73.81 113 GLU A C 1
ATOM 882 O O . GLU A 1 113 ? 6.721 9.249 -2.116 1.00 73.81 113 GLU A O 1
ATOM 887 N N . MET A 1 114 ? 6.353 7.461 -0.798 1.00 74.00 114 MET A N 1
ATOM 888 C CA . MET A 1 114 ? 4.916 7.379 -1.057 1.00 74.00 114 MET A CA 1
ATOM 889 C C . MET A 1 114 ? 4.063 7.990 0.060 1.00 74.00 114 MET A C 1
ATOM 891 O O . MET A 1 114 ? 2.850 8.051 -0.104 1.00 74.00 114 MET A O 1
ATOM 895 N N . ASP A 1 115 ? 4.687 8.470 1.145 1.00 75.31 115 ASP A N 1
ATOM 896 C CA . ASP A 1 115 ? 4.013 9.077 2.308 1.00 75.31 115 ASP A CA 1
ATOM 897 C C . ASP A 1 115 ? 2.865 8.196 2.841 1.00 75.31 115 ASP A C 1
ATOM 899 O O . ASP A 1 115 ? 1.772 8.652 3.179 1.00 75.31 115 ASP A O 1
ATOM 903 N N . LEU A 1 116 ? 3.100 6.881 2.830 1.00 79.88 116 LEU A N 1
ATOM 904 C CA . LEU A 1 116 ? 2.125 5.881 3.251 1.00 79.88 116 LEU A CA 1
ATOM 905 C C . LEU A 1 116 ? 2.166 5.725 4.769 1.00 79.88 116 LEU A C 1
ATOM 907 O O . LEU A 1 116 ? 3.206 5.915 5.404 1.00 79.88 116 LEU A O 1
ATOM 911 N N . SER A 1 117 ? 1.041 5.324 5.363 1.00 80.38 117 SER A N 1
ATOM 912 C CA . SER A 1 117 ? 1.019 5.024 6.792 1.00 80.38 117 SER A CA 1
ATOM 913 C C . SER A 1 117 ? 1.926 3.831 7.106 1.00 80.38 117 SER A C 1
ATOM 915 O O . SER A 1 117 ? 2.015 2.870 6.337 1.00 80.38 117 SER A O 1
ATOM 917 N N . ALA A 1 118 ? 2.579 3.874 8.270 1.00 77.94 118 ALA A N 1
ATOM 918 C CA . ALA A 1 118 ? 3.408 2.767 8.742 1.00 77.94 118 ALA A CA 1
ATOM 919 C C . ALA A 1 118 ? 2.616 1.450 8.812 1.00 77.94 118 ALA A C 1
ATOM 921 O O . ALA A 1 118 ? 3.144 0.400 8.457 1.00 77.94 118 ALA A O 1
ATOM 922 N N . ASP A 1 119 ? 1.334 1.516 9.183 1.00 81.62 119 ASP A N 1
ATOM 923 C CA . ASP A 1 119 ? 0.440 0.355 9.222 1.00 81.62 119 ASP A CA 1
ATOM 924 C C . ASP A 1 119 ? 0.240 -0.271 7.837 1.00 81.62 119 ASP A C 1
ATOM 926 O O . ASP A 1 119 ? 0.342 -1.487 7.694 1.00 81.62 119 ASP A O 1
ATOM 930 N N . TRP A 1 120 ? 0.025 0.548 6.799 1.00 86.19 120 TRP A N 1
ATOM 931 C CA . TRP A 1 120 ? -0.119 0.054 5.426 1.00 86.19 120 TRP A CA 1
ATOM 932 C C . TRP A 1 120 ? 1.157 -0.648 4.964 1.00 86.19 120 TRP A C 1
ATOM 934 O O . TRP A 1 120 ? 1.105 -1.723 4.369 1.00 86.19 120 TRP A O 1
ATOM 944 N N . VAL A 1 121 ? 2.312 -0.053 5.263 1.00 84.00 121 VAL A N 1
ATOM 945 C CA . VAL A 1 121 ? 3.615 -0.584 4.858 1.00 84.00 121 VAL A CA 1
ATOM 946 C C . VAL A 1 121 ? 3.943 -1.887 5.582 1.00 84.00 121 VAL A C 1
ATOM 948 O O . VAL A 1 121 ? 4.437 -2.815 4.948 1.00 84.00 121 VAL A O 1
ATOM 951 N N . ASN A 1 122 ? 3.624 -1.994 6.869 1.00 83.81 122 ASN A N 1
ATOM 952 C CA . ASN A 1 122 ? 3.809 -3.233 7.622 1.00 83.81 122 ASN A CA 1
ATOM 953 C C . ASN A 1 122 ? 2.906 -4.365 7.113 1.00 83.81 122 ASN A C 1
ATOM 955 O O . ASN A 1 122 ? 3.299 -5.525 7.152 1.00 83.81 122 ASN A O 1
ATOM 959 N N . GLU A 1 123 ? 1.703 -4.041 6.642 1.00 87.12 123 GLU A N 1
ATOM 960 C CA . GLU A 1 123 ? 0.738 -5.042 6.188 1.00 87.12 123 GLU A CA 1
ATOM 961 C C . GLU A 1 123 ? 0.966 -5.483 4.734 1.00 87.12 123 GLU A C 1
ATOM 963 O O . GLU A 1 123 ? 0.847 -6.664 4.419 1.00 87.12 123 GLU A O 1
ATOM 968 N N . LEU A 1 124 ? 1.277 -4.542 3.837 1.00 87.44 124 LEU A N 1
ATOM 969 C CA . LEU A 1 124 ? 1.286 -4.773 2.386 1.00 87.44 124 LEU A CA 1
ATOM 970 C C . LEU A 1 124 ? 2.648 -4.529 1.723 1.00 87.44 124 LEU A C 1
ATOM 972 O O . LEU A 1 124 ? 2.842 -4.940 0.575 1.00 87.44 124 LEU A O 1
ATOM 976 N N . GLY A 1 125 ? 3.596 -3.904 2.426 1.00 85.75 125 GLY A N 1
ATOM 977 C CA . GLY A 1 125 ? 4.875 -3.438 1.881 1.00 85.75 125 GLY A CA 1
ATOM 978 C C . GLY A 1 125 ? 5.748 -4.535 1.270 1.00 85.75 125 GLY A C 1
ATOM 979 O O . GLY A 1 125 ? 6.331 -4.332 0.208 1.00 85.75 125 GLY A O 1
ATOM 980 N N . GLU A 1 126 ? 5.812 -5.714 1.888 1.00 86.94 126 GLU A N 1
ATOM 981 C CA . GLU A 1 126 ? 6.567 -6.843 1.326 1.00 86.94 126 GLU A CA 1
ATOM 982 C C . GLU A 1 126 ? 5.895 -7.407 0.071 1.00 86.94 126 GLU A C 1
ATOM 984 O O . GLU A 1 126 ? 6.555 -7.681 -0.931 1.00 86.94 126 GLU A O 1
ATOM 989 N N . SER A 1 127 ? 4.565 -7.524 0.091 1.00 89.44 127 SER A N 1
ATOM 990 C CA . SER A 1 127 ? 3.820 -8.079 -1.040 1.00 89.44 127 SER A CA 1
ATOM 991 C C . SER A 1 127 ? 3.851 -7.172 -2.270 1.00 89.44 127 SER A C 1
ATOM 993 O O . SER A 1 127 ? 3.909 -7.682 -3.384 1.00 89.44 127 SER A O 1
ATOM 995 N N . VAL A 1 128 ? 3.861 -5.843 -2.092 1.00 87.50 128 VAL A N 1
ATOM 996 C CA . VAL A 1 128 ? 4.003 -4.911 -3.219 1.00 87.50 128 VAL A CA 1
ATOM 997 C C . VAL A 1 128 ? 5.428 -4.921 -3.772 1.00 87.50 128 VAL A C 1
ATOM 999 O O . VAL A 1 128 ? 5.597 -4.871 -4.986 1.00 87.50 128 VAL A O 1
ATOM 1002 N N . LEU A 1 129 ? 6.458 -5.064 -2.926 1.00 86.62 129 LEU A N 1
ATOM 1003 C CA . LEU A 1 129 ? 7.839 -5.221 -3.401 1.00 86.62 129 LEU A CA 1
ATOM 1004 C C . LEU A 1 129 ? 8.020 -6.482 -4.239 1.00 86.62 129 LEU A C 1
ATOM 1006 O O . LEU A 1 129 ? 8.687 -6.422 -5.265 1.00 86.62 129 LEU A O 1
ATOM 1010 N N . ALA A 1 130 ? 7.378 -7.586 -3.856 1.00 87.62 130 ALA A N 1
ATOM 1011 C CA . ALA A 1 130 ? 7.405 -8.830 -4.623 1.00 87.62 130 ALA A CA 1
ATOM 1012 C C . ALA A 1 130 ? 6.736 -8.727 -6.009 1.00 87.62 130 ALA A C 1
ATOM 1014 O O . ALA A 1 130 ? 6.925 -9.606 -6.837 1.00 87.62 130 ALA A O 1
ATOM 1015 N N . VAL A 1 131 ? 5.934 -7.686 -6.267 1.00 87.19 131 VAL A N 1
ATOM 1016 C CA . VAL A 1 131 ? 5.382 -7.401 -7.607 1.00 87.19 131 VAL A CA 1
ATOM 1017 C C . VAL A 1 131 ? 6.348 -6.553 -8.442 1.00 87.19 131 VAL A C 1
ATOM 1019 O O . VAL A 1 131 ? 6.270 -6.553 -9.669 1.00 87.19 131 VAL A O 1
ATOM 1022 N N . ILE A 1 132 ? 7.231 -5.801 -7.783 1.00 85.06 132 ILE A N 1
ATOM 1023 C CA . ILE A 1 132 ? 8.200 -4.904 -8.422 1.00 85.06 132 ILE A CA 1
ATOM 1024 C C . ILE A 1 132 ? 9.479 -5.652 -8.828 1.00 85.06 132 ILE A C 1
ATOM 1026 O O . ILE A 1 132 ? 10.073 -5.291 -9.846 1.00 85.06 132 ILE A O 1
ATOM 1030 N N . HIS A 1 133 ? 9.896 -6.640 -8.029 1.00 80.81 133 HIS A N 1
ATOM 1031 C CA . HIS A 1 133 ? 11.083 -7.487 -8.228 1.00 80.81 133 HIS A CA 1
ATOM 1032 C C . HIS A 1 133 ? 10.726 -8.787 -8.947 1.00 80.81 133 HIS A C 1
ATOM 1034 O O . HIS A 1 133 ? 11.514 -9.193 -9.830 1.00 80.81 133 HIS A O 1
#

Radius of gyration: 21.29 Å; chains: 1; bounding box: 60×30×52 Å

Foldseek 3Di:
DQDDPVPHDDDDPDDDCVVCVVVCPVVDDDPPPCPPDPLPPQDPQDDDDDDPVLVVLLVLLQVVLQVVCVVPHPPVVCVVCNSVVLPNSVLSVQVSSCLVVVNPPDLVSSCRNRVDDPVSSVVCVVVSVVSSD

Organism: Gymnopilus junonius (NCBI:txid109634)